Protein AF-W0E940-F1 (afdb_monomer_lite)

Sequence (58 aa):
MFVLKVCQACDRVLGELEVEDLTTERSNSIINFVGNVAYALCPDCLEQLEMEKEQRFH

Organism: NCBI:txid871968

Secondary structure (DSSP, 8-state):
-EEEEEETTT--EEEEEEGGGGGSGGGTTEEEEETTEEEE--HHHHHHHHHHHHHHT-

Foldseek 3Di:
DKAFEAEPPPRDTPGIDDPVCCPPPVVVQFPDDDDRYTYGHDPVRVVVVVVVVVVVVD

Structure (mmCIF, N/CA/C/O backbone):
data_AF-W0E940-F1
#
_entry.id   AF-W0E940-F1
#
loop_
_atom_site.group_PDB
_atom_site.id
_atom_site.type_symbol
_atom_site.label_atom_id
_atom_site.label_alt_id
_atom_site.label_comp_id
_atom_site.label_asym_id
_atom_site.label_entity_id
_atom_site.label_seq_id
_atom_site.pdbx_PDB_ins_code
_atom_site.Cartn_x
_atom_site.Cartn_y
_atom_site.Cartn_z
_atom_site.occupancy
_atom_site.B_iso_or_equiv
_atom_site.auth_seq_id
_atom_site.auth_comp_id
_atom_site.auth_asym_id
_atom_site.auth_atom_id
_atom_site.pdbx_PDB_model_num
ATOM 1 N N . MET A 1 1 ? -10.042 1.171 16.311 1.00 79.00 1 MET A N 1
ATOM 2 C CA . MET A 1 1 ? -10.633 0.420 15.167 1.00 79.00 1 MET A CA 1
ATOM 3 C C . MET A 1 1 ? -9.530 0.293 14.141 1.00 79.00 1 MET A C 1
ATOM 5 O O . MET A 1 1 ? -8.811 1.269 13.974 1.00 79.00 1 MET A O 1
ATOM 9 N N . PHE A 1 2 ? -9.357 -0.873 13.522 1.00 83.31 2 PHE A N 1
ATOM 10 C CA . PHE A 1 2 ? -8.218 -1.122 12.637 1.00 83.31 2 PHE A CA 1
ATOM 11 C C . PHE A 1 2 ? -8.630 -1.133 11.175 1.00 83.31 2 PHE A C 1
ATOM 13 O O . PHE A 1 2 ? -9.763 -1.476 10.827 1.00 83.31 2 PHE A O 1
ATOM 20 N N . VAL A 1 3 ? -7.675 -0.773 10.334 1.00 89.00 3 VAL A N 1
ATOM 21 C CA . VAL A 1 3 ? -7.776 -0.810 8.882 1.00 89.00 3 VAL A CA 1
ATOM 22 C C . VAL A 1 3 ? -6.631 -1.620 8.316 1.00 89.00 3 VAL A C 1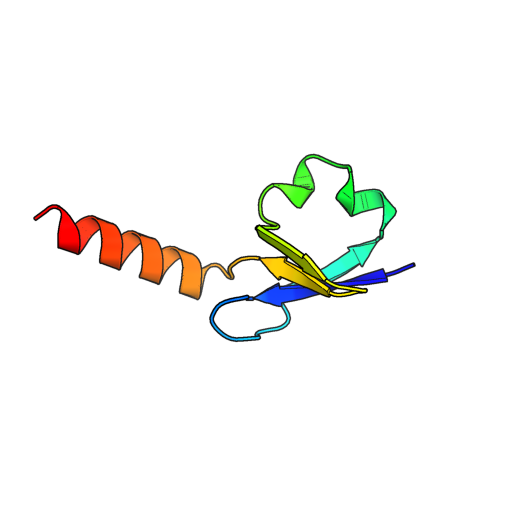
ATOM 24 O O . VAL A 1 3 ? -5.481 -1.483 8.733 1.00 89.00 3 VAL A O 1
ATOM 27 N N . LEU A 1 4 ? -6.959 -2.486 7.362 1.00 91.00 4 LEU A N 1
ATOM 28 C CA . LEU A 1 4 ? -5.978 -3.352 6.730 1.00 91.00 4 LEU A CA 1
ATOM 29 C C . LEU A 1 4 ? -5.225 -2.554 5.669 1.00 91.00 4 LEU A C 1
ATOM 31 O O . LEU A 1 4 ? -5.852 -2.001 4.768 1.00 91.00 4 LEU A O 1
ATOM 35 N N . LYS A 1 5 ? -3.895 -2.506 5.742 1.00 91.19 5 LYS A N 1
ATOM 36 C CA . LYS A 1 5 ? -3.066 -1.911 4.693 1.00 91.19 5 LYS A CA 1
ATOM 37 C C . LYS A 1 5 ? -2.720 -2.980 3.662 1.00 91.19 5 LYS A C 1
ATOM 39 O O . LYS A 1 5 ? -2.088 -3.979 4.000 1.00 91.19 5 LYS A O 1
ATOM 44 N N . VAL A 1 6 ? -3.098 -2.770 2.406 1.00 93.00 6 VAL A N 1
ATOM 45 C CA . VAL A 1 6 ? -2.931 -3.744 1.316 1.00 93.00 6 VAL A CA 1
ATOM 46 C C . VAL A 1 6 ? -2.256 -3.090 0.116 1.00 93.00 6 VAL A C 1
ATOM 48 O O . VAL A 1 6 ? -2.488 -1.918 -0.181 1.00 93.00 6 VAL A O 1
ATOM 51 N N . CYS A 1 7 ? -1.398 -3.837 -0.578 1.00 93.06 7 CYS A N 1
ATOM 52 C CA . CYS A 1 7 ? -0.833 -3.393 -1.842 1.00 93.06 7 CYS A CA 1
ATOM 53 C C . CYS A 1 7 ? -1.910 -3.384 -2.931 1.00 93.06 7 CYS A C 1
ATOM 55 O O . CYS A 1 7 ? -2.488 -4.423 -3.221 1.00 93.06 7 CYS A O 1
ATOM 57 N N . GLN A 1 8 ? -2.123 -2.252 -3.592 1.00 92.88 8 GLN A N 1
ATOM 58 C CA . GLN A 1 8 ? -3.096 -2.134 -4.679 1.00 92.88 8 GLN A CA 1
ATOM 59 C C . GLN A 1 8 ? -2.719 -2.952 -5.925 1.00 92.88 8 GLN A C 1
ATOM 61 O O . GLN A 1 8 ? -3.592 -3.315 -6.704 1.00 92.88 8 GLN A O 1
ATOM 66 N N . ALA A 1 9 ? -1.426 -3.201 -6.145 1.00 92.12 9 ALA A N 1
ATOM 67 C CA . ALA A 1 9 ? -0.941 -3.844 -7.365 1.00 92.12 9 ALA A CA 1
ATOM 68 C C . ALA A 1 9 ? -0.863 -5.376 -7.265 1.00 92.12 9 ALA A C 1
ATOM 70 O O . ALA A 1 9 ? -0.996 -6.058 -8.276 1.00 92.12 9 ALA A O 1
ATOM 71 N N . CYS A 1 10 ? -0.622 -5.921 -6.068 1.00 94.38 10 CYS A N 1
ATOM 72 C CA . CYS A 1 10 ? -0.380 -7.356 -5.878 1.00 94.38 10 CYS A CA 1
ATOM 73 C C . CYS A 1 10 ? -1.151 -7.974 -4.705 1.00 94.38 10 CYS A C 1
ATOM 75 O O . CYS A 1 10 ? -0.853 -9.100 -4.314 1.00 94.38 10 CYS A O 1
ATOM 77 N N . ASP A 1 11 ? -2.074 -7.222 -4.098 1.00 93.81 11 ASP A N 1
ATOM 78 C CA . ASP A 1 11 ? -2.931 -7.635 -2.978 1.00 93.81 11 ASP A CA 1
ATOM 79 C C . ASP A 1 11 ? -2.184 -8.136 -1.725 1.00 93.81 11 ASP A C 1
ATOM 81 O O . ASP A 1 11 ? -2.779 -8.673 -0.789 1.00 93.81 11 ASP A O 1
ATO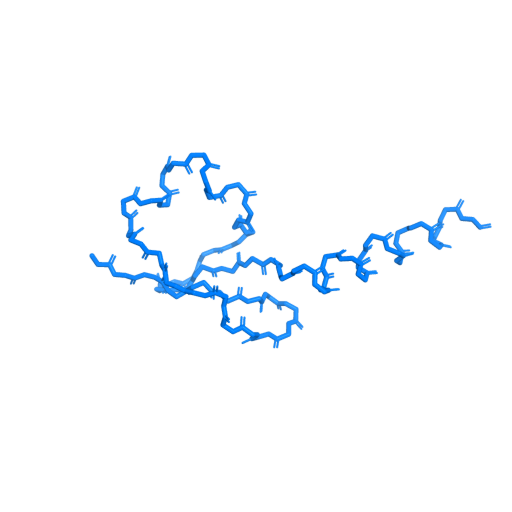M 85 N N . ARG A 1 12 ? -0.862 -7.924 -1.652 1.00 93.88 12 ARG A N 1
ATOM 86 C CA . ARG A 1 12 ? -0.056 -8.270 -0.477 1.00 93.88 12 ARG A CA 1
ATOM 87 C C . ARG A 1 12 ? -0.501 -7.429 0.719 1.00 93.88 12 ARG A C 1
ATOM 89 O O . ARG A 1 12 ? -0.493 -6.200 0.649 1.00 93.88 12 ARG A O 1
ATOM 96 N N . VAL A 1 13 ? -0.800 -8.079 1.841 1.00 93.50 13 VAL A N 1
ATOM 97 C CA . VAL A 1 13 ? -1.037 -7.395 3.120 1.00 93.50 13 VAL A CA 1
ATOM 98 C C . VAL A 1 13 ? 0.274 -6.773 3.607 1.00 93.50 13 VAL A C 1
ATOM 100 O O . VAL A 1 13 ? 1.288 -7.457 3.734 1.00 93.50 13 VAL A O 1
ATOM 103 N N . LEU A 1 14 ? 0.254 -5.464 3.852 1.00 90.25 14 LEU A N 1
ATOM 104 C CA . LEU A 1 14 ? 1.408 -4.663 4.276 1.00 90.25 14 LEU A CA 1
ATOM 105 C C . LEU A 1 14 ? 1.418 -4.400 5.781 1.00 90.25 14 LEU A C 1
ATOM 107 O O . LEU A 1 14 ? 2.441 -3.989 6.322 1.00 90.25 14 LEU A O 1
ATOM 111 N N . GLY A 1 15 ? 0.286 -4.624 6.444 1.00 90.12 15 GLY A N 1
ATOM 112 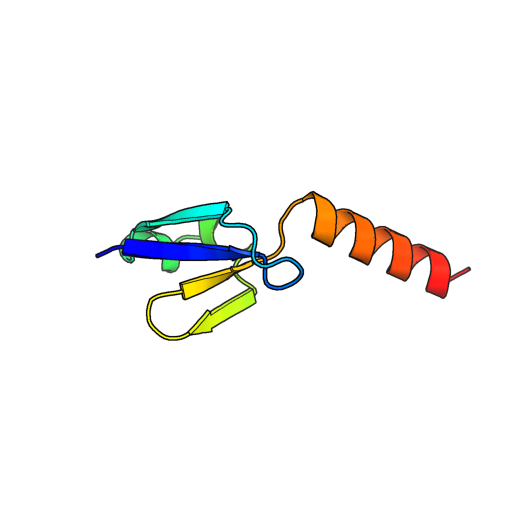C CA . GLY A 1 15 ? 0.134 -4.488 7.883 1.00 90.12 15 GLY A CA 1
ATOM 113 C C . GLY A 1 15 ? -1.251 -3.987 8.259 1.00 90.12 15 GLY A C 1
ATOM 114 O O . GLY A 1 15 ? -2.166 -3.940 7.437 1.00 90.12 15 GLY A O 1
ATOM 115 N N . GLU A 1 16 ? -1.376 -3.582 9.512 1.00 89.94 16 GLU A N 1
ATOM 116 C CA . GLU A 1 16 ? -2.584 -2.997 10.078 1.00 89.94 16 GLU A CA 1
ATOM 117 C C . GLU A 1 16 ? -2.273 -1.571 10.528 1.00 89.94 16 GLU A C 1
ATOM 119 O O . GLU A 1 16 ? -1.151 -1.265 10.937 1.00 89.94 16 GLU A O 1
ATOM 124 N N . LEU A 1 17 ? -3.260 -0.691 10.408 1.00 85.69 17 LEU A N 1
ATOM 125 C CA . LEU A 1 17 ? -3.184 0.693 10.853 1.00 85.69 17 LEU A CA 1
ATOM 126 C C . LEU A 1 17 ? -4.307 0.950 11.855 1.00 85.69 17 LEU A C 1
ATOM 1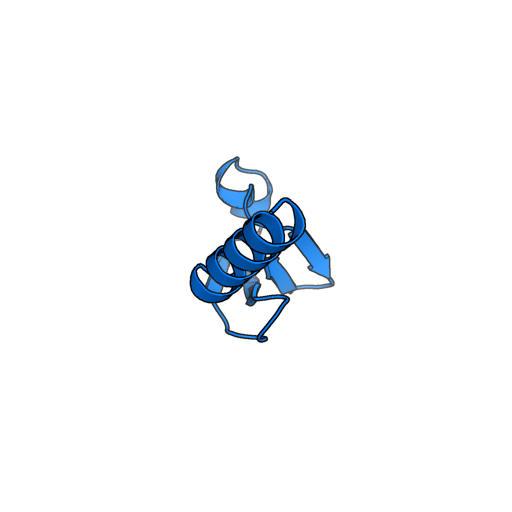28 O O . LEU A 1 17 ? -5.444 0.511 11.658 1.00 85.69 17 LEU A O 1
ATOM 132 N N . GLU A 1 18 ? -3.999 1.687 12.915 1.00 84.00 18 GLU A N 1
ATOM 133 C CA . GLU A 1 18 ? -5.026 2.311 13.743 1.00 84.00 18 GLU A CA 1
ATOM 134 C C . GLU A 1 18 ? -5.728 3.390 12.902 1.00 84.00 18 GLU A C 1
ATOM 136 O O . GLU A 1 18 ? -5.092 4.121 12.142 1.00 84.00 18 GLU A O 1
ATOM 141 N N . VAL A 1 19 ? -7.050 3.527 13.026 1.00 76.19 19 VAL A N 1
ATOM 142 C CA . VAL A 1 19 ? -7.797 4.593 12.325 1.00 76.19 19 VAL A CA 1
ATOM 143 C C . VAL A 1 19 ? -7.275 5.991 12.694 1.00 76.19 19 VAL A C 1
ATOM 145 O O . VAL A 1 19 ? -7.309 6.897 11.866 1.00 76.19 19 VAL A O 1
ATOM 148 N N . GLU A 1 20 ? -6.744 6.159 13.903 1.00 75.75 20 GLU A N 1
ATOM 149 C CA . GLU A 1 20 ? -6.129 7.403 14.381 1.00 75.75 20 GLU A CA 1
ATOM 150 C C . GLU A 1 20 ? -4.869 7.766 13.570 1.00 75.75 20 GLU A C 1
ATOM 152 O O . GLU A 1 20 ? -4.641 8.938 13.250 1.00 75.75 20 GLU A O 1
ATOM 157 N N . ASP A 1 21 ? -4.123 6.755 13.113 1.00 73.81 21 ASP A N 1
ATOM 158 C CA . ASP A 1 21 ? -2.904 6.928 12.321 1.00 73.81 21 ASP A CA 1
ATOM 159 C C . ASP A 1 21 ? -3.184 7.378 10.878 1.00 73.81 21 ASP A C 1
ATOM 161 O O . ASP A 1 21 ? -2.297 7.948 10.239 1.00 73.81 21 ASP A O 1
ATOM 165 N N . LEU A 1 22 ? -4.411 7.204 10.362 1.00 68.75 22 LEU A N 1
ATOM 166 C CA . LEU A 1 22 ? -4.790 7.641 9.007 1.00 68.75 22 LEU A CA 1
ATOM 167 C C . LEU A 1 22 ? -4.707 9.160 8.813 1.00 68.75 22 LEU A C 1
ATOM 169 O O . LEU A 1 22 ? -4.602 9.622 7.683 1.00 68.75 22 LEU A O 1
ATOM 173 N N . THR A 1 23 ? -4.776 9.936 9.895 1.00 66.50 23 THR A N 1
ATOM 174 C CA . THR A 1 23 ? -4.708 11.408 9.842 1.00 66.50 23 THR A CA 1
ATOM 175 C C . THR A 1 23 ? -3.291 11.953 10.026 1.00 66.50 23 THR A C 1
ATOM 177 O O . THR A 1 23 ? -3.058 13.147 9.845 1.00 66.50 23 THR A O 1
ATOM 180 N N . THR A 1 24 ? -2.329 11.091 10.372 1.00 63.19 24 THR A N 1
ATOM 181 C CA . THR A 1 24 ? -0.928 11.482 10.576 1.00 63.19 24 THR A CA 1
ATOM 182 C C . THR A 1 24 ? -0.133 11.406 9.273 1.00 63.19 24 THR A C 1
ATOM 184 O O . THR A 1 24 ? -0.404 10.550 8.435 1.00 63.19 24 THR A O 1
ATOM 187 N N . GLU A 1 25 ? 0.907 12.234 9.110 1.00 57.34 25 GLU A N 1
ATOM 188 C CA . GLU A 1 25 ? 1.792 12.248 7.921 1.00 57.34 25 GLU A CA 1
ATOM 189 C C . GLU A 1 25 ? 2.416 10.878 7.568 1.00 57.34 25 GLU A C 1
ATOM 191 O O . GLU A 1 25 ? 2.885 10.665 6.450 1.00 57.34 25 GLU A O 1
ATOM 196 N N . ARG A 1 26 ? 2.387 9.894 8.481 1.00 55.38 26 ARG A N 1
ATOM 197 C CA . ARG A 1 26 ? 2.787 8.501 8.198 1.00 55.38 26 ARG A CA 1
ATOM 198 C C . ARG A 1 26 ? 1.909 7.814 7.143 1.00 55.38 26 ARG A C 1
ATOM 200 O O . ARG A 1 26 ? 2.319 6.807 6.563 1.00 55.38 26 ARG A O 1
ATOM 207 N N . SER A 1 27 ? 0.730 8.362 6.864 1.00 60.28 27 SER A N 1
ATOM 208 C CA . SER A 1 27 ? -0.216 7.880 5.856 1.00 60.28 27 SER A CA 1
ATOM 209 C C . SER A 1 27 ? 0.095 8.337 4.424 1.00 60.28 27 SER A C 1
ATOM 211 O O . SER A 1 27 ? -0.582 7.886 3.507 1.00 60.28 27 SER A O 1
ATOM 213 N N . ASN A 1 28 ? 1.163 9.114 4.183 1.00 59.59 28 ASN A N 1
ATOM 214 C CA . ASN A 1 28 ? 1.548 9.626 2.851 1.00 59.59 28 ASN A CA 1
ATOM 215 C C . ASN A 1 28 ? 1.776 8.549 1.764 1.00 59.59 28 ASN A C 1
ATOM 217 O O . ASN A 1 28 ? 1.933 8.875 0.592 1.00 59.59 28 ASN A O 1
ATOM 221 N N . SER A 1 29 ? 1.807 7.266 2.138 1.00 71.06 29 SER A N 1
ATOM 222 C CA . SER A 1 29 ? 1.905 6.125 1.215 1.00 71.06 29 SER A CA 1
ATOM 223 C C . SER A 1 29 ? 0.553 5.487 0.855 1.00 71.06 29 SER A C 1
ATOM 225 O O . SER A 1 29 ? 0.525 4.537 0.074 1.00 71.06 29 SER A O 1
ATOM 227 N N . ILE A 1 30 ? -0.558 5.958 1.433 1.00 78.12 30 ILE A N 1
ATOM 228 C CA . ILE A 1 30 ? -1.911 5.460 1.160 1.00 78.12 30 ILE A CA 1
ATOM 229 C C . ILE A 1 30 ? -2.453 6.179 -0.077 1.00 78.12 30 ILE A C 1
ATOM 231 O O . ILE A 1 30 ? -2.583 7.398 -0.105 1.00 78.12 30 ILE A O 1
ATOM 235 N N . ILE A 1 31 ? -2.766 5.399 -1.104 1.00 81.88 31 ILE A N 1
ATOM 236 C CA . ILE A 1 31 ? -3.246 5.862 -2.409 1.00 81.88 31 ILE A CA 1
ATOM 237 C C . ILE A 1 31 ? -4.770 5.957 -2.410 1.00 81.88 31 ILE A C 1
ATOM 239 O O . ILE A 1 31 ? -5.342 6.847 -3.035 1.00 81.88 31 ILE A O 1
ATOM 243 N N . ASN A 1 32 ? -5.436 5.025 -1.726 1.00 82.62 32 ASN A N 1
ATOM 244 C CA . ASN A 1 32 ? -6.890 4.965 -1.679 1.00 82.62 32 ASN A CA 1
ATOM 245 C C . ASN A 1 32 ? -7.385 4.277 -0.400 1.00 82.62 32 ASN A C 1
ATOM 247 O O . ASN A 1 32 ? -6.641 3.556 0.263 1.00 82.62 32 A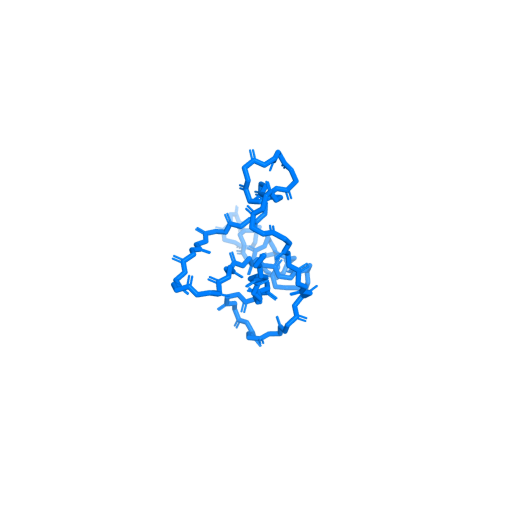SN A O 1
ATOM 251 N N . PHE A 1 33 ? -8.660 4.461 -0.075 1.00 83.25 33 PHE A N 1
ATOM 252 C CA . PHE A 1 33 ? -9.304 3.865 1.086 1.00 83.25 33 PHE A CA 1
ATOM 253 C C . PHE A 1 33 ? -10.733 3.428 0.745 1.00 83.25 33 PHE A C 1
ATOM 255 O O . PHE A 1 33 ? -11.534 4.233 0.271 1.00 83.25 33 PHE A O 1
ATOM 262 N N . VAL A 1 34 ? -11.065 2.154 0.980 1.00 86.69 34 VAL A N 1
ATOM 263 C CA . VAL A 1 34 ? -12.399 1.591 0.711 1.00 86.69 34 VAL A CA 1
ATOM 264 C C . VAL A 1 34 ? -12.844 0.736 1.893 1.00 86.69 34 VAL A C 1
ATOM 266 O O . VAL A 1 34 ? -12.258 -0.306 2.181 1.00 86.69 34 VAL A O 1
ATOM 269 N N . GLY A 1 35 ? -13.909 1.163 2.575 1.00 86.69 35 GLY A N 1
ATOM 270 C CA . GLY A 1 35 ? -14.432 0.456 3.745 1.00 86.69 35 GLY A CA 1
ATOM 271 C C . GLY A 1 35 ? -13.424 0.440 4.894 1.00 86.69 35 GLY A C 1
ATOM 272 O O . GLY A 1 35 ? -13.135 1.479 5.470 1.00 86.69 35 GLY A O 1
ATOM 273 N N . ASN A 1 36 ? -12.908 -0.738 5.240 1.00 88.81 36 ASN A N 1
ATOM 274 C CA . ASN A 1 36 ? -11.875 -0.946 6.260 1.00 88.81 36 ASN A CA 1
ATOM 275 C C . ASN A 1 36 ? -10.517 -1.357 5.656 1.00 88.81 36 ASN A C 1
ATOM 277 O O . ASN A 1 36 ? -9.679 -1.933 6.353 1.00 88.81 36 ASN A O 1
ATOM 281 N N . VAL A 1 37 ? -10.299 -1.067 4.371 1.00 89.62 37 VAL A N 1
ATOM 282 C CA . VAL A 1 37 ? -9.064 -1.388 3.648 1.00 89.62 37 VAL A CA 1
ATOM 283 C C . VAL A 1 37 ? -8.414 -0.106 3.132 1.00 89.62 37 VAL A C 1
ATOM 285 O O . VAL A 1 37 ? -9.018 0.661 2.381 1.00 89.62 37 VAL A O 1
ATOM 288 N N . ALA A 1 38 ? -7.162 0.107 3.527 1.00 91.00 38 ALA A N 1
ATOM 289 C CA . ALA A 1 38 ? -6.281 1.151 3.033 1.00 91.00 38 ALA A CA 1
ATOM 290 C C . ALA A 1 38 ? -5.350 0.572 1.960 1.00 91.00 38 ALA A C 1
ATOM 292 O O . ALA A 1 38 ? -4.569 -0.342 2.221 1.00 91.00 38 ALA A O 1
ATOM 293 N N . TYR A 1 39 ? -5.400 1.125 0.756 1.00 91.38 39 TYR A N 1
ATOM 294 C CA . TYR A 1 39 ? -4.562 0.710 -0.360 1.00 91.38 39 TYR A CA 1
ATOM 295 C C . TYR A 1 39 ? -3.301 1.565 -0.447 1.00 91.38 39 TYR A C 1
ATOM 297 O O . TYR A 1 39 ? -3.360 2.791 -0.376 1.00 91.38 39 TYR A O 1
ATOM 305 N N . ALA A 1 40 ? -2.161 0.914 -0.633 1.00 92.00 40 ALA A N 1
ATOM 306 C CA . ALA A 1 40 ? -0.846 1.521 -0.825 1.00 92.00 40 ALA A CA 1
ATOM 307 C C . ALA A 1 40 ? -0.060 0.732 -1.887 1.00 92.00 40 ALA A C 1
ATOM 309 O O . ALA A 1 40 ? -0.560 -0.258 -2.411 1.00 92.00 40 ALA A O 1
ATOM 310 N N . LEU A 1 41 ? 1.174 1.127 -2.202 1.00 91.44 41 LEU A N 1
ATOM 311 C CA . LEU A 1 41 ? 2.104 0.271 -2.950 1.00 91.44 41 LEU A CA 1
ATOM 312 C C . LEU A 1 41 ? 3.116 -0.356 -1.992 1.00 91.44 41 LEU A C 1
ATOM 314 O O . LEU A 1 41 ? 3.617 0.306 -1.082 1.00 91.44 41 LEU A O 1
ATOM 318 N N . CYS A 1 42 ? 3.410 -1.643 -2.186 1.00 91.88 42 CYS A N 1
ATOM 319 C CA . CYS A 1 42 ? 4.567 -2.258 -1.547 1.00 91.88 42 CYS A CA 1
ATOM 320 C C . CYS A 1 42 ? 5.864 -1.782 -2.226 1.00 91.88 42 CYS A C 1
ATOM 322 O O . CYS A 1 42 ? 5.803 -1.349 -3.379 1.00 91.88 42 CYS A O 1
ATOM 324 N N . PRO A 1 43 ? 7.024 -1.891 -1.550 1.00 89.44 43 PRO A N 1
ATOM 325 C CA . PRO A 1 43 ? 8.311 -1.509 -2.132 1.00 89.44 43 PRO A CA 1
ATOM 326 C C . PRO A 1 43 ? 8.564 -2.166 -3.495 1.00 89.44 43 PRO A C 1
ATOM 328 O O . PRO A 1 43 ? 8.867 -1.461 -4.447 1.00 89.44 43 PRO A O 1
ATOM 331 N N . ASP A 1 44 ? 8.309 -3.473 -3.614 1.00 91.88 44 ASP A N 1
ATOM 332 C CA . ASP A 1 44 ? 8.513 -4.229 -4.858 1.00 91.88 44 ASP A CA 1
ATOM 333 C C . ASP A 1 44 ? 7.698 -3.653 -6.035 1.00 91.88 44 ASP A C 1
ATOM 335 O O . ASP A 1 44 ? 8.207 -3.469 -7.137 1.00 91.88 44 ASP A O 1
ATOM 339 N N . CYS A 1 45 ? 6.414 -3.348 -5.811 1.00 91.31 45 CYS A N 1
ATOM 340 C CA . CYS A 1 45 ? 5.547 -2.808 -6.859 1.00 91.31 45 CYS A CA 1
ATOM 341 C C . CYS A 1 45 ? 5.834 -1.333 -7.150 1.00 91.31 45 CYS A C 1
ATOM 343 O O . CYS A 1 45 ? 5.604 -0.889 -8.271 1.00 91.31 45 CYS A O 1
ATOM 345 N N . LEU A 1 46 ? 6.307 -0.573 -6.158 1.00 90.12 46 LEU A N 1
ATOM 346 C CA . LEU A 1 46 ? 6.734 0.809 -6.355 1.00 90.12 46 LEU A CA 1
ATOM 347 C C . LEU A 1 46 ? 7.984 0.866 -7.240 1.00 90.12 46 LEU A C 1
ATOM 349 O O . LEU A 1 46 ? 7.984 1.599 -8.224 1.00 90.12 46 LEU A O 1
ATOM 353 N N . GLU A 1 47 ? 8.989 0.042 -6.938 1.00 90.31 47 GLU A N 1
ATOM 354 C CA . GLU A 1 47 ? 10.234 -0.057 -7.705 1.00 90.31 47 GLU A CA 1
ATOM 355 C C . GLU A 1 47 ? 9.959 -0.446 -9.163 1.00 90.31 47 GLU A C 1
ATOM 357 O O . GLU A 1 47 ? 10.439 0.207 -10.085 1.00 90.31 47 GLU A O 1
ATOM 362 N N . GLN A 1 48 ? 9.101 -1.445 -9.397 1.00 88.31 48 GLN A N 1
ATOM 363 C CA . GLN A 1 48 ? 8.694 -1.828 -10.755 1.00 88.31 48 GLN A CA 1
ATOM 364 C C . GLN A 1 48 ? 8.054 -0.666 -11.526 1.00 88.31 48 GLN A C 1
ATOM 366 O O . GLN A 1 48 ? 8.372 -0.441 -12.693 1.00 88.31 48 GLN A O 1
ATOM 371 N N . LEU A 1 49 ? 7.183 0.102 -10.870 1.00 86.88 49 LEU A N 1
ATOM 372 C CA . LEU A 1 49 ? 6.529 1.272 -11.460 1.00 86.88 49 LEU A CA 1
ATOM 373 C C . LEU A 1 49 ? 7.520 2.392 -11.799 1.00 86.88 49 LEU A C 1
ATOM 375 O O . LEU A 1 49 ? 7.339 3.097 -12.792 1.00 86.88 49 LEU A O 1
ATOM 379 N N . GLU A 1 50 ? 8.544 2.585 -10.972 1.00 87.00 50 GLU A N 1
ATOM 380 C CA . GLU A 1 50 ? 9.617 3.552 -11.215 1.00 87.00 50 GLU A CA 1
ATOM 381 C C . GLU A 1 50 ? 10.497 3.115 -12.391 1.00 87.00 50 GLU A C 1
ATOM 383 O O . GLU A 1 50 ? 10.710 3.905 -13.311 1.00 87.00 50 GLU A O 1
ATOM 388 N N . MET A 1 51 ? 10.885 1.838 -12.444 1.00 82.44 51 MET A N 1
ATOM 389 C CA . MET A 1 51 ? 11.636 1.270 -13.568 1.00 82.44 51 MET A CA 1
ATOM 390 C C . MET A 1 51 ? 10.870 1.378 -14.895 1.00 82.44 51 MET A C 1
ATOM 392 O O . MET A 1 51 ? 11.444 1.742 -15.921 1.00 82.44 51 MET A O 1
ATOM 396 N N . GLU A 1 52 ? 9.564 1.093 -14.899 1.00 81.00 52 GLU A N 1
ATOM 397 C CA . GLU A 1 52 ? 8.722 1.251 -16.091 1.00 81.00 52 GLU A CA 1
ATOM 398 C C . GLU A 1 52 ? 8.622 2.711 -16.548 1.00 81.00 52 GLU A C 1
ATOM 400 O O . GLU A 1 52 ? 8.570 2.984 -17.750 1.00 81.00 52 GLU A O 1
ATOM 405 N N . LYS A 1 53 ? 8.592 3.667 -15.610 1.00 74.75 53 LYS A N 1
ATOM 406 C CA . LYS A 1 53 ? 8.618 5.094 -15.951 1.00 74.75 53 LYS A CA 1
ATOM 407 C C . LYS A 1 53 ? 9.943 5.467 -16.595 1.00 74.75 53 LYS A C 1
ATOM 409 O O . LYS A 1 53 ? 9.917 6.085 -17.653 1.00 74.75 53 LYS A O 1
ATOM 414 N N . GLU A 1 54 ? 11.069 5.072 -16.011 1.00 72.62 54 GLU A N 1
ATOM 415 C CA . GLU A 1 54 ? 12.399 5.365 -16.558 1.00 72.62 54 GLU A CA 1
ATOM 416 C C . GLU A 1 54 ? 12.581 4.795 -17.971 1.00 72.62 54 GLU A C 1
ATOM 418 O O . GLU A 1 54 ? 13.082 5.492 -18.851 1.00 72.62 54 GLU A O 1
ATOM 423 N N . GLN A 1 55 ? 12.073 3.587 -18.234 1.00 66.50 55 GLN A N 1
ATOM 424 C CA . GLN A 1 55 ? 12.104 2.978 -19.570 1.00 66.50 55 GLN A CA 1
ATOM 425 C C . GLN A 1 55 ? 11.236 3.705 -20.606 1.00 66.50 55 GLN A C 1
ATOM 427 O O . GLN A 1 55 ? 11.513 3.615 -21.796 1.00 66.50 55 GLN A O 1
ATOM 432 N N . ARG A 1 56 ? 10.181 4.419 -20.195 1.00 61.59 56 ARG A N 1
ATOM 433 C CA . ARG A 1 56 ? 9.312 5.167 -21.123 1.00 61.59 56 ARG A CA 1
ATOM 434 C C . ARG A 1 56 ? 9.887 6.513 -21.564 1.00 61.59 56 ARG A C 1
ATOM 436 O O . ARG A 1 56 ? 9.384 7.077 -22.533 1.00 61.59 56 ARG A O 1
ATOM 443 N N . PHE A 1 57 ? 10.887 7.041 -20.861 1.00 59.22 57 PHE A N 1
ATOM 444 C CA . PHE A 1 57 ? 11.538 8.314 -21.197 1.00 59.22 57 PHE A CA 1
ATOM 445 C C . PHE A 1 57 ? 12.866 8.138 -21.948 1.00 59.22 57 PHE A C 1
ATOM 447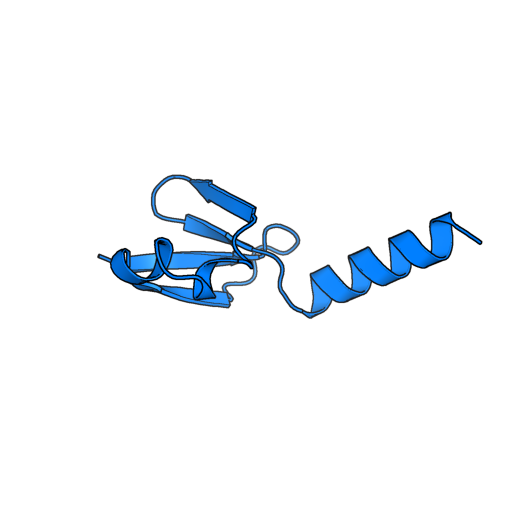 O O . PHE A 1 57 ? 13.556 9.133 -22.177 1.00 59.22 57 PHE A O 1
ATOM 454 N N . HIS A 1 58 ? 13.211 6.907 -22.335 1.00 50.09 58 HIS A N 1
ATOM 455 C CA . HIS A 1 58 ? 14.469 6.560 -22.990 1.00 50.09 58 HIS A CA 1
ATOM 456 C C . HIS A 1 58 ? 14.252 5.865 -24.339 1.00 50.09 58 HIS A C 1
ATOM 458 O O . HIS A 1 58 ? 15.155 6.007 -25.199 1.00 50.09 58 HIS A O 1
#

Radius of gyration: 13.06 Å; chains: 1; bounding box: 29×20×38 Å

pLDDT: mean 81.84, std 11.9, range [50.09, 94.38]